Protein AF-A0A7R9W5K3-F1 (afdb_monomer_lite)

Structure (mmCIF, N/CA/C/O backbone):
data_AF-A0A7R9W5K3-F1
#
_entry.id   AF-A0A7R9W5K3-F1
#
loop_
_atom_site.group_PDB
_atom_site.id
_atom_site.type_symbol
_atom_site.label_atom_id
_atom_site.label_alt_id
_atom_site.label_comp_id
_atom_site.label_asym_id
_atom_site.label_entity_id
_atom_site.label_seq_id
_atom_site.pdbx_PDB_ins_code
_atom_site.Cartn_x
_atom_site.Cartn_y
_atom_site.Cartn_z
_atom_site.occupancy
_atom_site.B_iso_or_equiv
_atom_site.auth_seq_id
_atom_site.auth_comp_id
_atom_site.auth_asym_id
_atom_site.auth_atom_id
_atom_site.pdbx_PDB_model_num
ATOM 1 N N . GLY A 1 1 ? -8.001 -11.948 -15.317 1.00 31.56 1 GLY A N 1
ATOM 2 C CA . GLY A 1 1 ? -7.261 -11.059 -16.233 1.00 31.56 1 GLY A CA 1
ATOM 3 C C . GLY A 1 1 ? -6.044 -10.534 -15.504 1.00 31.56 1 GLY A C 1
ATOM 4 O O . GLY A 1 1 ? -6.157 -10.290 -14.312 1.00 31.56 1 GLY A O 1
ATOM 5 N N . TYR A 1 2 ? -4.896 -10.438 -16.171 1.00 38.34 2 TYR A N 1
ATOM 6 C CA . TYR A 1 2 ? -3.642 -9.983 -15.558 1.00 38.34 2 TYR A CA 1
ATOM 7 C C . TYR A 1 2 ? -3.625 -8.457 -15.397 1.00 38.34 2 TYR A C 1
ATOM 9 O O . TYR A 1 2 ? -4.085 -7.745 -16.291 1.00 38.34 2 TYR A O 1
ATOM 17 N N . SER A 1 3 ? -3.087 -7.961 -14.279 1.00 37.38 3 SER A N 1
ATOM 18 C CA . SER A 1 3 ? -2.858 -6.525 -14.087 1.00 37.38 3 SER A CA 1
ATOM 19 C C . SER A 1 3 ? -1.744 -6.063 -15.026 1.00 37.38 3 SER A C 1
ATOM 21 O O . SER A 1 3 ? -0.608 -6.519 -14.913 1.00 37.38 3 SER A O 1
ATOM 23 N N . ARG A 1 4 ? -2.075 -5.162 -15.956 1.00 43.69 4 ARG A N 1
ATOM 24 C CA . ARG A 1 4 ? -1.112 -4.530 -16.875 1.00 43.69 4 ARG A CA 1
ATOM 25 C C . ARG A 1 4 ? -0.269 -3.441 -16.197 1.00 43.69 4 ARG A C 1
ATOM 27 O O . ARG A 1 4 ? 0.692 -2.968 -16.784 1.00 43.69 4 ARG A O 1
ATOM 34 N N . TYR A 1 5 ? -0.609 -3.066 -14.962 1.00 42.72 5 TYR A N 1
ATOM 35 C CA . TYR A 1 5 ? -0.043 -1.894 -14.287 1.00 42.72 5 TYR A CA 1
ATOM 36 C C . TYR A 1 5 ? 1.161 -2.207 -13.392 1.00 42.72 5 TYR A C 1
ATOM 38 O O . TYR A 1 5 ? 1.988 -1.330 -13.155 1.00 42.72 5 TYR A O 1
ATOM 46 N N . GLY A 1 6 ? 1.282 -3.446 -12.902 1.00 48.88 6 GLY A N 1
ATOM 47 C CA . GLY A 1 6 ? 2.359 -3.826 -11.980 1.00 48.88 6 GLY A CA 1
ATOM 48 C C . GLY A 1 6 ? 3.701 -4.126 -12.651 1.00 48.88 6 GLY A C 1
ATOM 49 O O . GLY A 1 6 ? 4.728 -4.138 -11.975 1.00 48.88 6 GLY A O 1
ATOM 50 N N . GLY A 1 7 ? 3.715 -4.363 -13.968 1.00 52.78 7 GLY A N 1
ATOM 51 C CA . GLY A 1 7 ? 4.867 -4.967 -14.637 1.00 52.78 7 GLY A CA 1
ATOM 52 C C . GLY A 1 7 ? 5.156 -6.378 -14.106 1.00 52.78 7 GLY A C 1
ATOM 53 O O . GLY A 1 7 ? 4.510 -6.865 -13.186 1.00 52.78 7 GLY A O 1
ATOM 54 N N . GLY A 1 8 ? 6.091 -7.076 -14.731 1.00 48.88 8 GLY A N 1
ATOM 55 C CA . GLY A 1 8 ? 6.438 -8.456 -14.413 1.00 48.88 8 GLY A CA 1
ATOM 56 C C . GLY A 1 8 ? 7.826 -8.665 -13.816 1.00 48.88 8 GLY A C 1
ATOM 57 O O . GLY A 1 8 ? 8.669 -7.762 -13.810 1.00 48.88 8 GLY A O 1
ATOM 58 N N . TRP A 1 9 ? 8.096 -9.892 -13.364 1.00 41.88 9 TRP A N 1
ATOM 59 C CA . TRP A 1 9 ? 9.435 -10.296 -12.929 1.00 41.88 9 TRP A CA 1
ATOM 60 C C . TRP A 1 9 ? 10.369 -10.371 -14.148 1.00 41.88 9 TRP A C 1
ATOM 62 O O . TRP A 1 9 ? 10.079 -11.076 -15.117 1.00 41.88 9 TRP A O 1
ATOM 72 N N . SER A 1 10 ? 11.484 -9.638 -14.103 1.00 47.75 10 SER A N 1
ATOM 73 C CA . SER A 1 10 ? 12.604 -9.811 -15.030 1.00 47.75 10 SER A CA 1
ATOM 74 C C . SER A 1 10 ? 13.589 -10.742 -14.346 1.00 47.75 10 SER A C 1
ATOM 76 O O . SER A 1 10 ? 14.323 -10.321 -13.453 1.00 47.75 10 SER A O 1
ATOM 78 N N . SER A 1 11 ? 13.580 -12.021 -14.714 1.00 40.78 11 SER A N 1
ATOM 79 C CA . SER A 1 11 ? 14.687 -12.896 -14.350 1.00 40.78 11 SER A CA 1
ATOM 80 C C . SER A 1 11 ? 15.925 -12.366 -15.061 1.00 40.78 11 SER A C 1
ATOM 82 O O . SER A 1 11 ? 15.974 -12.401 -16.289 1.00 40.78 11 SER A O 1
ATOM 84 N N . ASP A 1 12 ? 16.909 -11.869 -14.317 1.00 40.53 12 ASP A N 1
ATOM 85 C CA . ASP A 1 12 ? 18.227 -11.530 -14.857 1.00 40.53 12 ASP A CA 1
ATOM 86 C C . ASP A 1 12 ? 18.933 -12.805 -15.358 1.00 40.53 12 ASP A C 1
ATOM 88 O O . ASP A 1 12 ? 19.780 -13.376 -14.678 1.00 40.53 12 ASP A O 1
ATOM 92 N N . ALA A 1 13 ? 18.525 -13.278 -16.534 1.00 36.94 13 ALA A N 1
ATOM 93 C CA . ALA A 1 13 ? 19.233 -14.143 -17.464 1.00 36.94 13 ALA A CA 1
ATOM 94 C C . ALA A 1 13 ? 18.330 -14.328 -18.694 1.00 36.94 13 ALA A C 1
ATOM 96 O O . ALA A 1 13 ? 17.320 -15.020 -18.617 1.00 36.94 13 ALA A O 1
ATOM 97 N N . VAL A 1 14 ? 18.751 -13.732 -19.813 1.00 34.22 14 VAL A N 1
ATOM 98 C CA . VAL A 1 14 ? 18.344 -13.937 -21.218 1.00 34.22 14 VAL A CA 1
ATOM 99 C C . VAL A 1 14 ? 17.873 -12.628 -21.855 1.00 34.22 14 VAL A C 1
ATOM 101 O O . VAL A 1 14 ? 16.718 -12.224 -21.780 1.00 34.22 14 VAL A O 1
ATOM 104 N N . ALA A 1 15 ? 18.811 -12.001 -22.561 1.00 35.72 15 ALA A N 1
ATOM 105 C CA . ALA A 1 15 ? 18.640 -10.831 -23.413 1.00 35.72 15 ALA A CA 1
ATOM 106 C C . ALA A 1 15 ? 17.782 -11.099 -24.677 1.00 35.72 15 ALA A C 1
ATOM 108 O O . ALA A 1 15 ? 18.170 -10.706 -25.771 1.00 35.72 15 ALA A O 1
ATOM 109 N N . SER A 1 16 ? 16.653 -11.815 -24.584 1.00 33.44 16 SER A N 1
ATOM 110 C CA . SER A 1 16 ? 15.838 -12.121 -25.780 1.00 33.44 16 SER A CA 1
ATOM 111 C C . SER A 1 16 ? 14.359 -12.465 -25.555 1.00 33.44 16 SER A C 1
ATOM 113 O O . SER A 1 16 ? 13.761 -13.099 -26.420 1.00 33.44 16 SER A O 1
ATOM 115 N N . VAL A 1 17 ? 13.715 -12.028 -24.466 1.00 35.44 17 VAL A N 1
ATOM 116 C CA . VAL A 1 17 ? 12.249 -12.179 -24.359 1.00 35.44 17 VAL A CA 1
ATOM 117 C C . VAL A 1 17 ? 11.577 -10.817 -24.160 1.00 35.44 17 VAL A C 1
ATOM 119 O O . VAL A 1 17 ? 11.768 -10.204 -23.111 1.00 35.44 17 VAL A O 1
ATOM 122 N N . PRO A 1 18 ? 10.804 -10.331 -25.151 1.00 36.81 18 PRO A N 1
ATOM 123 C CA . PRO A 1 18 ? 9.924 -9.183 -24.979 1.00 36.81 18 PRO A CA 1
ATOM 124 C C . PRO A 1 18 ? 8.873 -9.501 -23.913 1.00 36.81 18 PRO A C 1
ATOM 126 O O . PRO A 1 18 ? 8.249 -10.563 -23.952 1.00 36.81 18 PRO A O 1
ATOM 129 N N . GLY A 1 19 ? 8.658 -8.569 -22.989 1.00 45.47 19 GLY A N 1
ATOM 130 C CA . GLY A 1 19 ? 7.584 -8.638 -22.003 1.00 45.47 19 GLY A CA 1
ATOM 131 C C . GLY A 1 19 ? 8.036 -9.170 -20.646 1.00 45.47 19 GLY A C 1
ATOM 132 O O . GLY A 1 19 ? 8.417 -10.328 -20.473 1.00 45.47 19 GLY A O 1
ATOM 133 N N . SER A 1 20 ? 7.933 -8.300 -19.648 1.00 49.50 20 SER A N 1
ATOM 134 C CA . SER A 1 20 ? 7.973 -8.683 -18.245 1.00 49.50 20 SER A CA 1
ATOM 135 C C . SER A 1 20 ? 6.841 -9.697 -17.971 1.00 49.50 20 SER A C 1
ATOM 137 O O . SER A 1 20 ? 5.706 -9.496 -18.403 1.00 49.50 20 SER A O 1
ATOM 139 N N . ARG A 1 21 ? 7.118 -10.844 -17.324 1.00 54.53 21 ARG A N 1
ATOM 140 C CA . ARG A 1 21 ? 6.063 -11.857 -17.093 1.00 54.53 21 ARG A CA 1
ATOM 141 C C . ARG A 1 21 ? 5.030 -11.307 -16.106 1.00 54.53 21 ARG A C 1
ATOM 143 O O . ARG A 1 21 ? 5.435 -11.036 -14.977 1.00 54.53 21 ARG A O 1
ATOM 150 N N . PRO A 1 22 ? 3.739 -11.187 -16.463 1.00 57.50 22 PRO A N 1
ATOM 151 C CA . PRO A 1 22 ? 2.737 -10.623 -15.564 1.00 57.50 22 PRO A CA 1
ATOM 152 C C . PRO A 1 22 ? 2.734 -11.322 -14.203 1.00 57.50 22 PRO A C 1
ATOM 154 O O . PRO A 1 22 ? 2.909 -12.542 -14.144 1.00 57.50 22 PRO A O 1
ATOM 157 N N . TYR A 1 23 ? 2.500 -10.569 -13.123 1.00 62.25 23 TYR A N 1
ATOM 158 C CA . TYR A 1 23 ? 2.325 -11.167 -11.800 1.00 62.25 23 TYR A CA 1
ATOM 159 C C . TYR A 1 23 ? 1.217 -12.223 -11.836 1.00 62.25 23 TYR A C 1
ATOM 161 O O . TYR A 1 23 ? 0.102 -11.981 -12.312 1.00 62.25 23 TYR A O 1
ATOM 169 N N . THR A 1 24 ? 1.535 -13.410 -11.329 1.00 65.75 24 THR A N 1
ATOM 170 C CA . THR A 1 24 ? 0.560 -14.476 -11.119 1.00 65.75 24 THR A CA 1
ATOM 171 C C . THR A 1 24 ? -0.343 -14.116 -9.947 1.00 65.75 24 THR A C 1
ATOM 173 O O . THR A 1 24 ? 0.132 -13.617 -8.930 1.00 65.75 24 THR A O 1
ATOM 176 N N . THR A 1 25 ? -1.640 -14.385 -10.076 1.00 70.88 25 THR A N 1
ATOM 177 C CA . THR A 1 25 ? -2.625 -14.182 -9.008 1.00 70.88 25 THR A CA 1
ATOM 178 C C . THR A 1 25 ? -3.187 -15.521 -8.548 1.00 70.88 25 THR A C 1
ATOM 180 O O . THR A 1 25 ? -3.338 -16.446 -9.346 1.00 70.88 25 THR A O 1
ATOM 183 N N . GLY A 1 26 ? -3.455 -15.648 -7.251 1.00 78.88 26 GLY A N 1
ATOM 184 C CA . GLY A 1 26 ? -3.847 -16.914 -6.639 1.00 78.88 26 GLY A CA 1
ATOM 185 C C . GLY A 1 26 ? -3.587 -16.930 -5.132 1.00 78.88 26 GLY A C 1
ATOM 186 O O . GLY A 1 26 ? -3.092 -15.938 -4.590 1.00 78.88 26 GLY A O 1
ATOM 187 N N . PRO A 1 27 ? -3.931 -18.032 -4.445 1.00 81.19 27 PRO A N 1
ATOM 188 C CA . PRO A 1 27 ? -3.643 -18.199 -3.026 1.00 81.19 27 PRO A CA 1
ATOM 189 C C . PRO A 1 27 ? -2.137 -18.123 -2.747 1.00 81.19 27 PRO A C 1
ATOM 191 O O . PRO A 1 27 ? -1.333 -18.722 -3.460 1.00 81.19 27 PRO A O 1
ATOM 194 N N . MET A 1 28 ? -1.748 -17.425 -1.676 1.00 78.19 28 MET A N 1
ATOM 195 C CA . MET A 1 28 ? -0.337 -17.256 -1.292 1.00 78.19 28 MET A CA 1
ATOM 196 C C . MET A 1 28 ? 0.380 -18.600 -1.087 1.00 78.19 28 MET A C 1
ATOM 198 O O . MET A 1 28 ? 1.520 -18.772 -1.514 1.00 78.19 28 MET A O 1
ATOM 202 N N . ASN A 1 29 ? -0.334 -19.565 -0.503 1.00 80.06 29 ASN A N 1
ATOM 203 C CA . ASN A 1 29 ? 0.126 -20.937 -0.293 1.00 80.06 29 ASN A CA 1
ATOM 204 C C . ASN A 1 29 ? 0.512 -21.666 -1.590 1.00 80.06 29 ASN A C 1
ATOM 206 O O . ASN A 1 29 ? 1.384 -22.529 -1.547 1.00 80.06 29 ASN A O 1
ATOM 210 N N . ASP A 1 30 ? -0.115 -21.315 -2.714 1.00 82.62 30 ASP A N 1
ATOM 211 C CA . ASP A 1 30 ? 0.104 -21.971 -4.006 1.00 82.62 30 ASP A CA 1
ATOM 212 C C . ASP A 1 30 ? 1.176 -21.255 -4.838 1.00 82.62 30 ASP A C 1
ATOM 214 O O . ASP A 1 30 ? 1.872 -21.883 -5.634 1.00 82.62 30 ASP A O 1
ATOM 218 N N . LEU A 1 31 ? 1.297 -19.931 -4.680 1.00 77.00 31 LEU A N 1
ATOM 219 C CA . LEU A 1 31 ? 2.174 -19.094 -5.503 1.00 77.00 31 LEU A CA 1
ATOM 220 C C . LEU A 1 31 ? 3.561 -18.847 -4.909 1.00 77.00 31 LEU A C 1
ATOM 222 O O . LEU A 1 31 ? 4.494 -18.586 -5.666 1.00 77.00 31 LEU A O 1
ATOM 226 N N . VAL A 1 32 ? 3.692 -18.873 -3.582 1.00 76.50 32 VAL A N 1
ATOM 227 C CA . VAL A 1 32 ? 4.926 -18.495 -2.881 1.00 76.50 32 VAL A CA 1
ATOM 228 C C . VAL A 1 32 ? 5.466 -19.704 -2.114 1.00 76.50 32 VAL A C 1
ATOM 230 O O . VAL A 1 32 ? 6.305 -20.436 -2.634 1.00 76.50 32 VAL A O 1
ATOM 233 N N . TYR A 1 33 ? 4.982 -19.927 -0.891 1.00 76.44 33 TYR A N 1
ATOM 234 C CA . TYR A 1 33 ? 5.181 -21.124 -0.067 1.00 76.44 33 TYR A CA 1
ATOM 235 C C . TYR A 1 33 ? 4.308 -21.013 1.194 1.00 76.44 33 TYR A C 1
ATOM 237 O O . TYR A 1 33 ? 3.768 -19.952 1.505 1.00 76.44 33 TYR A O 1
ATOM 245 N N . HIS A 1 34 ? 4.173 -22.106 1.944 1.00 78.75 34 HIS A N 1
ATOM 246 C CA . HIS A 1 34 ? 3.361 -22.131 3.160 1.00 78.75 34 HIS A CA 1
ATOM 247 C C . HIS A 1 34 ? 4.036 -21.416 4.337 1.00 78.75 34 HIS A C 1
ATOM 249 O O . HIS A 1 34 ? 5.124 -21.806 4.766 1.00 78.75 34 HIS A O 1
ATOM 255 N N . VAL A 1 35 ? 3.338 -20.449 4.934 1.00 79.31 35 VAL A N 1
ATOM 256 C CA . VAL A 1 35 ? 3.699 -19.824 6.215 1.00 79.31 35 VAL A CA 1
ATOM 257 C C . VAL A 1 35 ? 2.456 -19.777 7.089 1.00 79.31 35 VAL A C 1
ATOM 259 O O . VAL A 1 35 ? 1.388 -19.395 6.630 1.00 79.31 35 VAL A O 1
ATOM 262 N N . ARG A 1 36 ? 2.576 -20.189 8.354 1.00 80.81 36 ARG A N 1
ATOM 263 C CA . ARG A 1 36 ? 1.480 -20.060 9.320 1.00 80.81 36 ARG A CA 1
ATOM 264 C C . ARG A 1 36 ? 1.602 -18.739 10.062 1.00 80.81 36 ARG A C 1
ATOM 266 O O . ARG A 1 36 ? 2.670 -18.450 10.593 1.00 80.81 36 ARG A O 1
ATOM 273 N N . GLY A 1 37 ? 0.495 -18.006 10.159 1.00 81.31 37 GLY A N 1
ATOM 274 C CA . GLY A 1 37 ? 0.444 -16.749 10.906 1.00 81.31 37 GLY A CA 1
ATOM 275 C C . GLY A 1 37 ? 1.157 -15.605 10.191 1.00 81.31 37 GLY A C 1
ATOM 276 O O . GLY A 1 37 ? 1.757 -14.762 10.853 1.00 81.31 37 GLY A O 1
ATOM 277 N N . GLY A 1 38 ? 1.118 -15.597 8.854 1.00 83.56 38 GLY A N 1
ATOM 278 C CA . GLY A 1 38 ? 1.552 -14.441 8.076 1.00 83.56 38 GLY A CA 1
ATOM 279 C C . GLY A 1 38 ? 0.753 -13.197 8.460 1.00 83.56 38 GLY A C 1
ATOM 280 O O . GLY A 1 38 ? -0.374 -13.291 8.960 1.00 83.56 38 GLY A O 1
ATOM 281 N N . PHE A 1 39 ? 1.337 -12.023 8.228 1.00 84.31 39 PHE A N 1
ATOM 282 C CA . PHE A 1 39 ? 0.655 -10.759 8.497 1.00 84.31 39 PHE A CA 1
ATOM 283 C C . PHE A 1 39 ? -0.660 -10.661 7.711 1.00 84.31 39 PHE A C 1
ATOM 285 O O . PHE A 1 39 ? -1.662 -10.183 8.234 1.00 84.31 39 PHE A O 1
ATOM 292 N N . GLU A 1 40 ? -0.668 -11.176 6.484 1.00 84.38 40 GLU A N 1
ATOM 293 C CA . GLU A 1 40 ? -1.812 -11.226 5.581 1.00 84.38 40 GLU A CA 1
ATOM 294 C C . GLU A 1 40 ? -2.960 -12.053 6.165 1.00 84.38 40 GLU A C 1
ATOM 296 O O . GLU A 1 40 ? -4.099 -11.588 6.177 1.00 84.38 40 GLU A O 1
ATOM 301 N N . ASP A 1 41 ? -2.657 -13.239 6.702 1.00 84.94 41 ASP A N 1
ATOM 302 C CA . ASP A 1 41 ? -3.647 -14.118 7.333 1.00 84.94 41 ASP A CA 1
ATOM 303 C C . ASP A 1 41 ? -4.194 -13.497 8.623 1.00 84.94 41 ASP A C 1
ATOM 305 O O . ASP A 1 41 ? -5.400 -13.536 8.877 1.00 84.94 41 ASP A O 1
ATOM 309 N N . TRP A 1 42 ? -3.310 -12.907 9.436 1.00 84.12 42 TRP A N 1
ATOM 310 C CA . TRP A 1 42 ? -3.678 -12.279 10.702 1.00 84.12 42 TRP A CA 1
ATOM 311 C C . TRP A 1 42 ? -4.561 -11.045 10.490 1.00 84.12 42 TRP A C 1
ATOM 313 O O . TRP A 1 42 ? -5.618 -10.936 11.110 1.00 84.12 42 TRP A O 1
ATOM 323 N N . ALA A 1 43 ? -4.171 -10.148 9.579 1.00 84.69 43 ALA A N 1
ATOM 324 C CA . ALA A 1 43 ? -4.947 -8.961 9.235 1.00 84.69 43 ALA A CA 1
ATOM 325 C C . ALA A 1 43 ? -6.289 -9.341 8.593 1.00 84.69 43 ALA A C 1
ATOM 327 O O . ALA A 1 43 ? -7.330 -8.818 8.990 1.00 84.69 43 ALA A O 1
ATOM 328 N N . TYR A 1 44 ? -6.298 -10.302 7.658 1.00 84.25 44 TYR A 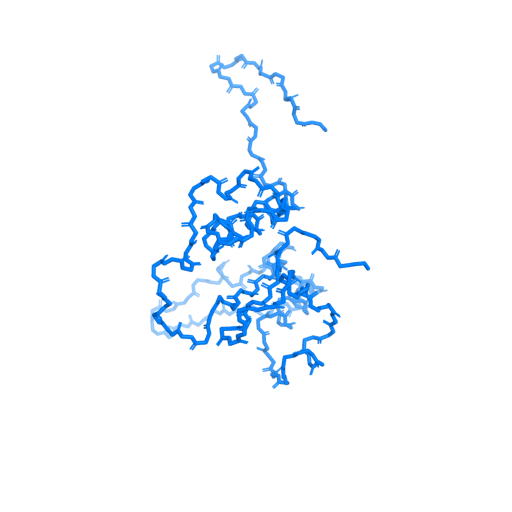N 1
ATOM 329 C CA . TYR A 1 44 ? -7.537 -10.771 7.039 1.00 84.25 44 TYR A CA 1
ATOM 330 C C . TYR A 1 44 ? -8.498 -11.336 8.086 1.00 84.25 44 TYR A C 1
ATOM 332 O O . TYR A 1 44 ? -9.621 -10.850 8.183 1.00 84.25 44 TYR A O 1
ATOM 340 N N . ALA A 1 45 ? -8.070 -12.297 8.909 1.00 84.25 45 ALA A N 1
ATOM 341 C CA . ALA A 1 45 ? -8.926 -12.884 9.941 1.00 84.25 45 ALA A CA 1
ATOM 342 C C . ALA A 1 45 ? -9.406 -11.834 10.956 1.00 84.25 45 ALA A C 1
ATOM 344 O O . ALA A 1 45 ? -10.601 -11.747 11.236 1.00 84.25 45 ALA A O 1
ATOM 345 N N . GLY A 1 46 ? -8.493 -10.986 11.437 1.00 82.44 46 GLY A N 1
ATOM 346 C CA . GLY A 1 46 ? -8.797 -9.919 12.385 1.00 82.44 46 GLY A CA 1
ATOM 347 C C . GLY A 1 46 ? -9.772 -8.869 11.846 1.00 82.44 46 GLY A C 1
ATOM 348 O O . GLY A 1 46 ? -10.532 -8.291 12.615 1.00 82.44 46 GLY A O 1
ATOM 349 N N . SER A 1 47 ? -9.813 -8.644 10.529 1.00 81.75 47 SER A N 1
ATOM 350 C CA . SER A 1 47 ? -10.737 -7.682 9.912 1.00 81.75 47 SER A CA 1
ATOM 351 C C . SER A 1 47 ? -12.215 -8.093 9.969 1.00 81.75 47 SER A C 1
ATOM 353 O O . SER A 1 47 ? -13.089 -7.230 9.860 1.00 81.75 47 SER A O 1
ATOM 355 N N . TRP A 1 48 ? -12.490 -9.388 10.153 1.00 80.19 48 TRP A N 1
ATOM 356 C CA . TRP A 1 48 ? -13.839 -9.942 10.326 1.00 80.19 48 TRP A CA 1
ATOM 357 C C . TRP A 1 48 ? -14.197 -10.191 11.791 1.00 80.19 48 TRP A C 1
ATOM 359 O O . TRP A 1 48 ? -15.346 -10.521 12.092 1.00 80.19 48 TRP A O 1
ATOM 369 N N . ASP A 1 49 ? -13.228 -10.052 12.694 1.00 76.62 49 ASP A N 1
ATOM 370 C CA . ASP A 1 49 ? -13.423 -10.294 14.114 1.00 76.62 49 ASP A CA 1
ATOM 371 C C . ASP A 1 49 ? -14.090 -9.079 14.777 1.00 76.62 49 ASP A C 1
ATOM 373 O O . ASP A 1 49 ? -13.882 -7.922 14.400 1.00 76.62 49 ASP A O 1
ATOM 377 N N . SER A 1 50 ? -14.953 -9.326 15.759 1.00 65.69 50 SER A N 1
ATOM 378 C CA . SER A 1 50 ? -15.666 -8.248 16.440 1.00 65.69 50 SER A CA 1
ATOM 379 C C . SER A 1 50 ? -14.733 -7.522 17.420 1.00 65.69 50 SER A C 1
ATOM 381 O O . SER A 1 50 ? -13.930 -8.161 18.098 1.00 65.69 50 SER A O 1
ATOM 383 N N . PRO A 1 51 ? -14.911 -6.210 17.662 1.00 62.75 51 PRO A N 1
ATOM 384 C CA . PRO A 1 51 ? -14.284 -5.539 18.808 1.00 62.75 51 PRO A CA 1
ATOM 385 C C . PRO A 1 51 ? -14.606 -6.204 20.164 1.00 62.75 51 PRO A C 1
ATOM 387 O O . PRO A 1 51 ? -13.959 -5.928 21.174 1.00 62.75 51 PRO A O 1
ATOM 390 N N . LEU A 1 52 ? -15.637 -7.061 20.204 1.00 56.09 52 LEU A N 1
ATOM 391 C CA . LEU A 1 52 ? -16.024 -7.861 21.366 1.00 56.09 52 LEU A CA 1
ATOM 392 C C . LEU A 1 52 ? -15.160 -9.117 21.568 1.00 56.09 52 LEU A C 1
ATOM 394 O O . LEU A 1 52 ? -15.114 -9.629 22.684 1.00 56.09 52 LEU A O 1
ATOM 398 N N . THR A 1 53 ? -14.498 -9.621 20.525 1.00 61.25 53 THR A N 1
ATOM 399 C CA . THR A 1 53 ? -13.656 -10.830 20.564 1.00 61.25 53 THR A CA 1
ATOM 400 C C . THR A 1 53 ? -12.164 -10.511 20.646 1.00 61.25 53 THR A C 1
ATOM 402 O O . THR A 1 53 ? -11.384 -11.364 21.071 1.00 61.25 53 THR A O 1
ATOM 405 N N . SER A 1 54 ? -11.752 -9.273 20.349 1.00 68.94 54 SER A N 1
ATOM 406 C CA . SER A 1 54 ? -10.364 -8.850 20.533 1.00 68.94 54 SER A CA 1
ATOM 407 C C . SER A 1 54 ? -9.996 -8.753 22.020 1.00 68.94 54 SER A C 1
ATOM 409 O O . SER A 1 54 ? -10.529 -7.915 22.756 1.00 68.94 54 SER A O 1
ATOM 411 N N . VAL A 1 55 ? -9.068 -9.600 22.467 1.00 74.19 55 VAL A N 1
ATOM 412 C CA . VAL A 1 55 ? -8.536 -9.570 23.835 1.00 74.19 55 VAL A CA 1
ATOM 413 C C . VAL A 1 55 ? -7.775 -8.264 24.053 1.00 74.19 55 VAL A C 1
ATOM 415 O O . VAL A 1 55 ? -6.802 -7.980 23.358 1.00 74.19 55 VAL A O 1
ATOM 418 N N . ARG A 1 56 ? -8.210 -7.476 25.040 1.00 81.69 56 ARG A N 1
ATOM 419 C CA . ARG A 1 56 ? -7.518 -6.250 25.456 1.00 81.69 56 ARG A CA 1
ATOM 420 C C . ARG A 1 56 ? -6.406 -6.616 26.425 1.00 81.69 56 ARG A C 1
ATOM 422 O O . ARG A 1 56 ? -6.683 -7.181 27.483 1.00 81.69 56 ARG A O 1
ATOM 429 N N . CYS A 1 57 ? -5.174 -6.281 26.074 1.00 83.69 57 CYS A N 1
ATOM 430 C CA . CYS A 1 57 ? -4.023 -6.487 26.944 1.00 83.69 57 CYS A CA 1
ATOM 431 C C . CYS A 1 57 ? -3.834 -5.277 27.872 1.00 83.69 57 CYS A C 1
ATOM 433 O O . CYS A 1 57 ? -4.031 -4.137 27.452 1.00 83.69 57 CYS A O 1
ATOM 435 N N . ASP A 1 58 ? -3.442 -5.543 29.117 1.00 89.56 58 ASP A N 1
ATOM 436 C CA . ASP A 1 58 ? -3.103 -4.538 30.135 1.00 89.56 58 ASP A CA 1
ATOM 437 C C . ASP A 1 58 ? -1.892 -5.037 30.949 1.00 89.56 58 ASP A C 1
ATOM 439 O O . ASP A 1 58 ? -2.027 -5.407 32.117 1.00 89.56 58 ASP A O 1
ATOM 443 N N . PRO A 1 59 ? -0.723 -5.220 30.298 1.00 90.38 59 PRO A N 1
ATOM 444 C CA . PRO A 1 59 ? 0.467 -5.703 30.982 1.00 90.38 59 PRO A CA 1
ATOM 445 C C . PRO A 1 59 ? 0.974 -4.631 31.949 1.00 90.38 59 PRO A C 1
ATOM 447 O O . PRO A 1 59 ? 0.926 -3.435 31.654 1.00 90.38 59 PRO A O 1
ATOM 450 N N . VAL A 1 60 ? 1.503 -5.072 33.086 1.00 93.25 60 VAL A N 1
ATOM 451 C CA . VAL A 1 60 ? 2.068 -4.203 34.137 1.00 93.25 60 VAL A CA 1
ATOM 452 C C . VAL A 1 60 ? 3.595 -4.284 34.187 1.00 93.25 60 VAL A C 1
ATOM 454 O O . VAL A 1 60 ? 4.264 -3.487 34.845 1.00 93.25 60 VAL A O 1
ATOM 457 N N . GLU A 1 61 ? 4.166 -5.247 33.474 1.00 93.31 61 GLU A N 1
ATOM 458 C CA . GLU A 1 61 ? 5.591 -5.494 33.364 1.00 93.31 61 GLU A CA 1
ATOM 459 C C . GLU A 1 61 ? 6.278 -4.423 32.500 1.00 93.31 61 GLU A C 1
ATOM 461 O O . GLU A 1 61 ? 5.675 -3.831 31.607 1.00 93.31 61 GLU A O 1
ATOM 466 N N . TYR A 1 62 ? 7.567 -4.174 32.751 1.00 91.44 62 TYR A N 1
ATOM 467 C CA . TYR A 1 62 ? 8.413 -3.265 31.953 1.00 91.44 62 TYR A CA 1
ATOM 468 C C . TYR A 1 62 ? 7.896 -1.820 31.812 1.00 91.44 62 TYR A C 1
ATOM 470 O O . TYR A 1 62 ? 8.168 -1.155 30.816 1.00 91.44 62 TYR A O 1
ATOM 478 N N . GLY A 1 63 ? 7.185 -1.316 32.823 1.00 92.44 63 GLY A N 1
ATOM 479 C CA . GLY A 1 63 ? 6.582 0.023 32.792 1.00 92.44 63 GLY A CA 1
ATOM 480 C C . GLY A 1 63 ? 5.144 0.045 32.271 1.00 92.44 63 GLY A C 1
ATOM 481 O O . GLY A 1 63 ? 4.552 1.118 32.188 1.00 92.44 63 GLY A O 1
ATOM 482 N N . GLY A 1 64 ? 4.580 -1.131 31.989 1.00 92.12 64 GLY A N 1
ATOM 483 C CA . GLY A 1 64 ? 3.203 -1.330 31.572 1.00 92.12 64 GLY A CA 1
ATOM 484 C C . GLY A 1 64 ? 2.918 -0.899 30.135 1.00 92.12 64 GLY A C 1
ATOM 485 O O . GLY A 1 64 ? 3.741 -0.279 29.458 1.00 92.12 64 GLY A O 1
ATOM 486 N N . TYR A 1 65 ? 1.726 -1.241 29.652 1.00 90.31 65 TYR A N 1
ATOM 487 C CA . TYR A 1 65 ? 1.235 -0.789 28.354 1.00 90.31 65 TYR A CA 1
ATOM 488 C C . TYR A 1 65 ? -0.224 -0.370 28.467 1.00 90.31 65 TYR A C 1
ATOM 490 O O . TYR A 1 65 ? -1.072 -1.139 28.904 1.00 90.31 65 TYR A O 1
ATOM 498 N N . GLU A 1 66 ? -0.505 0.869 28.073 1.00 89.50 66 GLU A N 1
ATOM 499 C CA . GLU A 1 66 ? -1.824 1.469 28.224 1.00 89.50 66 GLU A CA 1
ATOM 500 C C . GLU A 1 66 ? -2.902 0.659 27.491 1.00 89.50 66 GLU A C 1
ATOM 502 O O . GLU A 1 66 ? -2.851 0.490 26.270 1.00 89.50 66 GLU A O 1
ATOM 507 N N . ARG A 1 67 ? -3.929 0.230 28.231 1.00 86.75 67 ARG A N 1
ATOM 508 C CA . ARG A 1 67 ? -5.050 -0.557 27.704 1.00 86.75 67 ARG A CA 1
ATOM 509 C C . ARG A 1 67 ? -5.732 0.074 26.489 1.00 86.75 67 ARG A C 1
ATOM 511 O O . ARG A 1 67 ? -6.096 -0.643 25.568 1.00 86.75 67 ARG A O 1
ATOM 518 N N . GLY A 1 68 ? -5.873 1.400 26.447 1.00 86.44 68 GLY A N 1
ATOM 519 C CA . GLY A 1 68 ? -6.478 2.099 25.304 1.00 86.44 68 GLY A CA 1
ATOM 520 C C . GLY A 1 68 ? -5.742 1.859 23.977 1.00 86.44 68 GLY A C 1
ATOM 521 O O . GLY A 1 68 ? -6.343 1.932 22.912 1.00 86.44 68 GLY A O 1
ATOM 522 N N . ARG A 1 69 ? -4.453 1.504 24.027 1.00 84.88 69 ARG A N 1
ATOM 523 C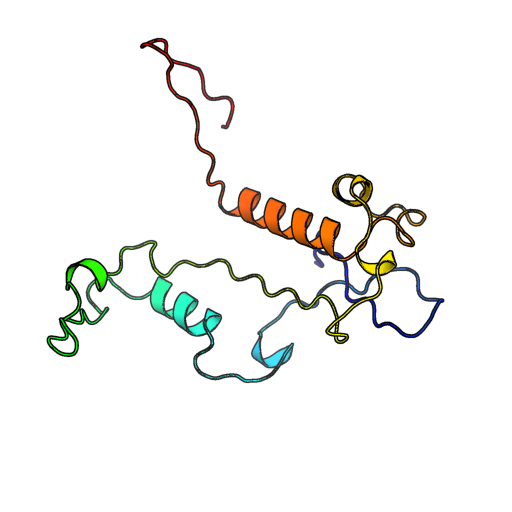 CA . ARG A 1 69 ? -3.633 1.180 22.849 1.00 84.88 69 ARG A CA 1
ATOM 524 C C . ARG A 1 69 ? -3.776 -0.268 22.385 1.00 84.88 69 ARG A C 1
ATOM 526 O O . ARG A 1 69 ? -3.205 -0.630 21.362 1.00 84.88 69 ARG A O 1
ATOM 533 N N . THR A 1 70 ? -4.501 -1.096 23.131 1.00 84.88 70 THR A N 1
ATOM 534 C CA . THR A 1 70 ? -4.780 -2.500 22.790 1.00 8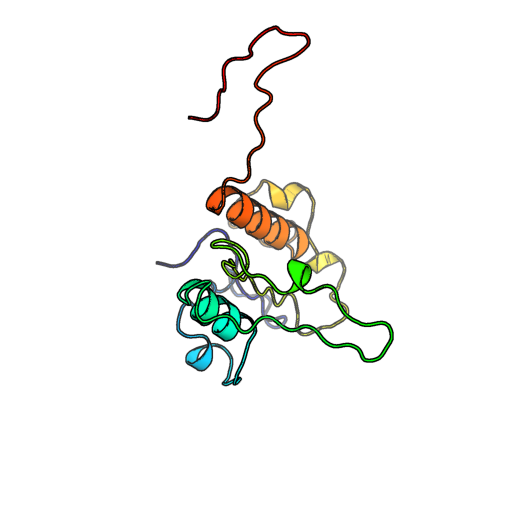4.88 70 THR A CA 1
ATOM 535 C C . THR A 1 70 ? -6.219 -2.695 22.315 1.00 84.88 70 THR A C 1
ATOM 537 O O . THR A 1 70 ? -6.676 -3.823 22.137 1.00 84.88 70 THR A O 1
ATOM 540 N N . GLU A 1 71 ? -6.940 -1.594 22.092 1.00 81.12 71 GLU A N 1
ATOM 541 C CA . GLU A 1 71 ? -8.297 -1.600 21.564 1.00 81.12 71 GLU A CA 1
ATOM 542 C C . GLU A 1 71 ? -8.273 -1.534 20.035 1.00 81.12 71 GLU A C 1
ATOM 544 O O . GLU A 1 71 ? -7.713 -0.615 19.437 1.00 81.12 71 GLU A O 1
ATOM 549 N N . TYR A 1 72 ? -8.906 -2.516 19.395 1.00 78.38 72 TYR A N 1
ATOM 550 C CA . TYR A 1 72 ? -9.054 -2.551 17.946 1.00 78.38 72 TYR A CA 1
ATOM 551 C C . TYR A 1 72 ? -10.381 -1.910 17.537 1.00 78.38 72 TYR A C 1
ATOM 553 O O . TYR A 1 72 ? -11.456 -2.290 18.006 1.00 78.38 72 TYR A O 1
ATOM 561 N N . GLY A 1 73 ? -10.305 -0.925 16.646 1.00 77.19 73 GLY A N 1
ATOM 562 C CA . GLY A 1 73 ? -11.459 -0.359 15.962 1.00 77.19 73 GLY A CA 1
ATOM 563 C C . GLY A 1 73 ? -11.799 -1.135 14.689 1.00 77.19 73 GLY A C 1
ATOM 564 O O . GLY A 1 73 ? -11.036 -1.977 14.223 1.00 77.19 73 GLY A O 1
ATOM 565 N N . ASN A 1 74 ? -12.925 -0.781 14.064 1.00 76.25 74 ASN A N 1
ATOM 566 C CA . ASN A 1 74 ? -13.418 -1.421 12.833 1.00 76.25 74 ASN A CA 1
ATOM 567 C C . ASN A 1 74 ? -12.409 -1.365 11.660 1.00 76.25 74 ASN A C 1
ATOM 569 O O . ASN A 1 74 ? -12.434 -2.203 10.764 1.00 76.25 74 ASN A O 1
ATOM 573 N N . GLY A 1 75 ? -11.510 -0.376 11.660 1.00 76.56 75 GLY A N 1
ATOM 574 C CA . GLY A 1 75 ? -10.482 -0.209 10.631 1.00 76.56 75 GLY A CA 1
ATOM 575 C C . GLY A 1 75 ? -9.093 -0.726 11.005 1.00 76.56 75 GLY A C 1
ATOM 576 O O . GLY A 1 75 ? -8.256 -0.839 10.120 1.00 76.56 75 GLY A O 1
ATOM 577 N N . THR A 1 76 ? -8.820 -1.045 12.275 1.00 79.62 76 THR A N 1
ATOM 578 C CA . THR A 1 76 ? -7.436 -1.235 12.756 1.00 79.62 76 THR A CA 1
ATOM 579 C C . THR A 1 76 ? -6.741 -2.439 12.122 1.00 79.62 76 THR A C 1
ATOM 581 O O . THR A 1 76 ? -5.527 -2.420 11.949 1.00 79.62 76 THR A O 1
ATOM 584 N N . LEU A 1 77 ? -7.505 -3.472 11.756 1.00 79.69 77 LEU A N 1
ATOM 585 C CA . LEU A 1 77 ? -6.988 -4.715 11.172 1.00 79.69 77 LEU A CA 1
ATOM 586 C C . LEU A 1 77 ? -7.255 -4.834 9.665 1.00 79.69 77 LEU A C 1
ATOM 588 O O . LEU A 1 77 ? -6.885 -5.827 9.047 1.00 79.69 77 LEU A O 1
ATOM 592 N N . ARG A 1 78 ? -7.880 -3.824 9.048 1.00 81.38 78 ARG A N 1
ATOM 593 C CA . ARG A 1 78 ? -8.128 -3.810 7.603 1.00 81.38 78 ARG A CA 1
ATOM 594 C C . ARG A 1 78 ? -6.870 -3.330 6.889 1.00 81.38 78 ARG A C 1
ATOM 596 O O . ARG A 1 78 ? -6.525 -2.156 6.975 1.00 81.38 78 ARG A O 1
ATOM 603 N N . ALA A 1 79 ? -6.206 -4.231 6.172 1.00 79.94 79 ALA A N 1
ATOM 604 C CA . ALA A 1 79 ? -4.979 -3.928 5.443 1.00 79.94 79 ALA A CA 1
ATOM 605 C C . ALA A 1 79 ? -5.074 -4.351 3.972 1.00 79.94 79 ALA A C 1
ATOM 607 O O . ALA A 1 79 ? -5.600 -5.417 3.651 1.00 79.94 79 ALA A O 1
ATOM 608 N N . PHE A 1 80 ? -4.502 -3.529 3.090 1.00 77.31 80 PHE A N 1
ATOM 609 C CA . PHE A 1 80 ? -4.144 -3.923 1.730 1.00 77.31 80 PHE A CA 1
ATOM 610 C C . PHE A 1 80 ? -2.650 -4.222 1.704 1.00 77.31 80 PHE A C 1
ATOM 612 O O . PHE A 1 80 ? -1.827 -3.317 1.825 1.00 77.31 80 PHE A O 1
ATOM 619 N N . ASN A 1 81 ? -2.306 -5.498 1.567 1.00 77.00 81 ASN A N 1
ATOM 620 C CA . ASN A 1 81 ? -0.918 -5.935 1.562 1.00 77.00 81 ASN A CA 1
ATOM 621 C C . ASN A 1 81 ? -0.379 -5.999 0.138 1.00 77.00 81 ASN A C 1
ATOM 623 O O . ASN A 1 81 ? -0.951 -6.663 -0.726 1.00 77.00 81 ASN A O 1
ATOM 627 N N . MET A 1 82 ? 0.743 -5.320 -0.091 1.00 76.38 82 MET A N 1
ATOM 628 C CA . MET A 1 82 ? 1.518 -5.421 -1.320 1.00 76.38 82 MET A CA 1
ATOM 629 C C . MET A 1 82 ? 2.940 -5.827 -0.962 1.00 76.38 82 MET A C 1
ATOM 631 O O . MET A 1 82 ? 3.671 -5.067 -0.328 1.00 76.38 82 MET A O 1
ATOM 635 N N . LEU A 1 83 ? 3.330 -7.024 -1.386 1.00 73.88 83 LEU A N 1
ATOM 636 C CA . LEU A 1 83 ? 4.698 -7.502 -1.266 1.00 73.88 83 LEU A CA 1
ATOM 637 C C . LE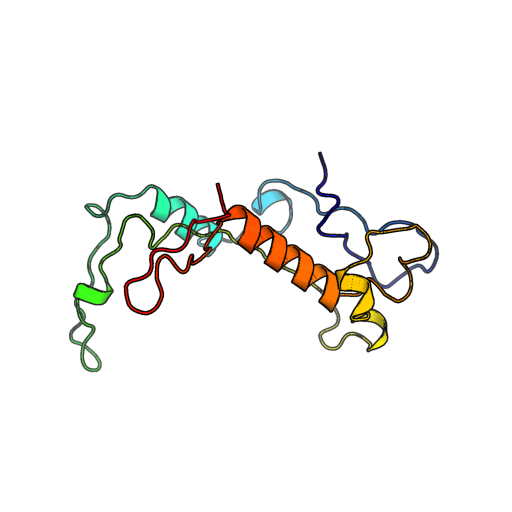U A 1 83 ? 5.380 -7.336 -2.620 1.00 73.88 83 LEU A C 1
ATOM 639 O O . LEU A 1 83 ? 4.913 -7.857 -3.632 1.00 73.88 83 LEU A O 1
ATOM 643 N N . VAL A 1 84 ? 6.486 -6.593 -2.637 1.00 72.31 84 VAL A N 1
ATOM 644 C CA . VAL A 1 84 ? 7.267 -6.362 -3.852 1.00 72.31 84 VAL A CA 1
ATOM 645 C C . VAL A 1 84 ? 8.643 -6.996 -3.711 1.00 72.31 84 VAL A C 1
ATOM 647 O O . VAL A 1 84 ? 9.513 -6.482 -3.008 1.00 72.31 84 VAL A O 1
ATOM 650 N N . GLU A 1 85 ? 8.867 -8.082 -4.445 1.00 67.00 85 GLU A N 1
ATOM 651 C CA . GLU A 1 85 ? 10.200 -8.653 -4.631 1.00 67.00 85 GLU A CA 1
ATOM 652 C C . GLU A 1 85 ? 10.850 -8.036 -5.866 1.00 67.00 85 GLU A C 1
ATOM 654 O O . GLU A 1 85 ? 10.518 -8.363 -7.007 1.00 67.00 85 GLU A O 1
ATOM 659 N N . THR A 1 86 ? 11.767 -7.098 -5.636 1.00 60.53 86 THR A N 1
ATOM 660 C CA . THR A 1 86 ? 12.424 -6.351 -6.712 1.00 60.53 86 THR A CA 1
ATOM 661 C C . THR A 1 86 ? 13.552 -7.148 -7.359 1.00 60.53 86 THR A C 1
ATOM 663 O O . THR A 1 86 ? 13.637 -7.187 -8.579 1.00 60.53 86 THR A O 1
ATOM 666 N N . SER A 1 87 ? 14.409 -7.816 -6.585 1.00 64.19 87 SER A N 1
ATOM 667 C CA . SER A 1 87 ? 15.514 -8.614 -7.123 1.00 64.19 87 SER A CA 1
ATOM 668 C C . SER A 1 87 ? 16.002 -9.660 -6.124 1.00 64.19 87 SER A C 1
ATOM 670 O O . SER A 1 87 ? 16.009 -9.432 -4.913 1.00 64.19 87 SER A O 1
ATOM 672 N N . ASN A 1 88 ? 16.512 -10.782 -6.639 1.00 66.25 88 ASN A N 1
ATOM 673 C CA . ASN A 1 88 ? 17.273 -11.747 -5.838 1.00 66.25 88 ASN A CA 1
ATOM 674 C C . ASN A 1 88 ? 18.677 -11.229 -5.491 1.00 66.25 88 ASN A C 1
ATOM 676 O O . ASN A 1 88 ? 19.316 -11.724 -4.560 1.00 66.25 88 ASN A O 1
ATOM 680 N N . ARG A 1 89 ? 19.168 -10.220 -6.220 1.00 66.06 89 ARG A N 1
ATOM 681 C CA . ARG A 1 89 ? 20.418 -9.533 -5.903 1.00 66.06 89 ARG A CA 1
ATOM 682 C C . ARG A 1 89 ? 20.131 -8.434 -4.892 1.00 66.06 89 ARG A C 1
ATOM 684 O O . ARG A 1 89 ? 19.407 -7.489 -5.175 1.00 66.06 89 ARG A O 1
ATOM 691 N N . LYS A 1 90 ? 20.748 -8.542 -3.713 1.00 70.19 90 LYS A N 1
ATOM 692 C CA . LYS A 1 90 ? 20.602 -7.551 -2.632 1.00 70.19 90 LYS A CA 1
ATOM 693 C C . LYS A 1 90 ? 21.145 -6.165 -3.001 1.00 70.19 90 LYS A C 1
ATOM 695 O O . LYS A 1 90 ? 20.765 -5.189 -2.370 1.00 70.19 90 LYS A O 1
ATOM 700 N N . ILE A 1 91 ? 22.001 -6.092 -4.022 1.00 76.06 91 ILE A N 1
ATOM 701 C CA . ILE A 1 91 ? 22.497 -4.853 -4.625 1.00 76.06 91 ILE A CA 1
ATOM 702 C C . ILE A 1 91 ? 22.280 -4.988 -6.139 1.00 76.06 91 ILE A C 1
ATOM 704 O O . ILE A 1 91 ? 23.105 -5.607 -6.821 1.00 76.06 91 ILE A O 1
ATOM 708 N N . PRO A 1 92 ? 21.131 -4.536 -6.668 1.00 74.25 92 PRO A N 1
ATOM 709 C CA . PRO A 1 92 ? 20.880 -4.568 -8.100 1.00 74.25 92 PRO A CA 1
ATOM 710 C C . PRO A 1 92 ? 21.746 -3.501 -8.796 1.00 74.25 92 PRO A C 1
ATOM 712 O O . PRO A 1 92 ? 22.150 -2.523 -8.174 1.00 74.25 92 PRO A O 1
ATOM 715 N N . GLY A 1 93 ? 22.076 -3.696 -10.075 1.00 75.69 93 GLY A N 1
ATOM 716 C CA . GLY A 1 93 ? 22.883 -2.716 -10.813 1.00 75.69 93 GLY A CA 1
ATOM 717 C C . GLY A 1 93 ? 22.096 -1.436 -11.106 1.00 75.69 93 GLY A C 1
ATOM 718 O O . GLY A 1 93 ? 20.892 -1.513 -11.342 1.00 75.69 93 GLY A O 1
ATOM 719 N N . ASP A 1 94 ? 22.762 -0.282 -11.157 1.00 79.31 94 ASP A N 1
ATOM 720 C CA . ASP A 1 94 ? 22.115 1.036 -11.291 1.00 79.31 94 ASP A CA 1
ATOM 721 C C . ASP A 1 94 ? 21.130 1.126 -12.469 1.00 79.31 94 ASP A C 1
ATOM 723 O O . ASP A 1 94 ? 20.0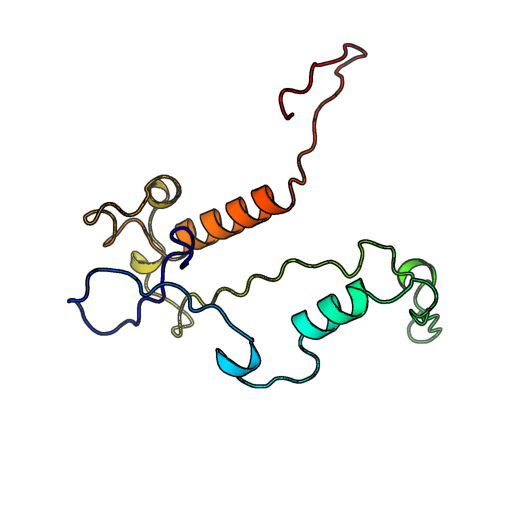26 1.649 -12.323 1.00 79.31 94 ASP A O 1
ATOM 727 N N . GLY A 1 95 ? 21.468 0.521 -13.613 1.00 76.19 95 GLY A N 1
ATOM 728 C CA . GLY A 1 95 ? 20.600 0.489 -14.799 1.00 76.19 95 GLY A CA 1
ATOM 729 C C . GLY A 1 95 ? 19.262 -0.241 -14.604 1.00 76.19 95 GLY A C 1
ATOM 730 O O . GLY A 1 95 ? 18.330 -0.027 -15.368 1.00 76.19 95 GLY A O 1
ATOM 731 N N . SER A 1 96 ? 19.123 -1.067 -13.562 1.00 72.81 96 SER A N 1
ATOM 732 C CA . SER A 1 96 ? 17.865 -1.762 -13.237 1.00 72.81 96 SER A CA 1
ATOM 733 C C . SER A 1 96 ? 16.885 -0.915 -12.415 1.00 72.81 96 SER A C 1
ATOM 735 O O . SER A 1 96 ? 15.707 -1.267 -12.289 1.00 72.81 96 SER A O 1
ATOM 737 N N . LEU A 1 97 ? 17.338 0.209 -11.846 1.00 79.38 97 LEU A N 1
ATOM 738 C CA . LEU A 1 97 ? 16.493 1.095 -11.040 1.00 79.38 97 LEU A CA 1
ATOM 739 C C . LEU A 1 97 ? 15.497 1.871 -11.906 1.00 79.38 97 LEU A C 1
ATOM 741 O O . LEU A 1 97 ? 14.372 2.109 -11.463 1.00 79.38 97 LEU A O 1
ATOM 745 N N . GLY A 1 98 ? 15.866 2.166 -13.156 1.00 80.06 98 GLY A N 1
ATOM 746 C CA . GLY A 1 98 ? 15.048 2.894 -14.127 1.00 80.06 98 GLY A CA 1
ATOM 747 C C . GLY A 1 98 ? 15.251 4.404 -14.062 1.00 80.06 98 GLY A C 1
ATOM 748 O O . GLY A 1 98 ? 16.194 4.898 -13.450 1.00 80.06 98 GLY A O 1
ATOM 749 N N . THR A 1 99 ? 14.345 5.154 -14.692 1.00 82.12 99 THR A N 1
ATOM 750 C CA . THR A 1 99 ? 14.412 6.624 -14.745 1.00 82.12 99 THR A CA 1
ATOM 751 C C . THR A 1 99 ? 13.105 7.261 -14.286 1.00 82.12 99 THR A C 1
ATOM 753 O O . THR A 1 99 ? 12.041 6.645 -14.344 1.00 82.12 99 THR A O 1
ATOM 756 N N . THR A 1 100 ? 13.151 8.538 -13.893 1.00 85.94 100 THR A N 1
ATOM 757 C CA . THR A 1 100 ? 11.954 9.317 -13.520 1.00 85.94 100 THR A CA 1
ATOM 758 C C . THR A 1 100 ? 10.915 9.361 -14.642 1.00 85.94 100 THR A C 1
ATOM 760 O O . THR A 1 100 ? 9.715 9.325 -14.383 1.00 85.94 100 THR A O 1
ATOM 763 N N . ARG A 1 101 ? 11.358 9.372 -15.907 1.00 81.94 101 ARG A N 1
ATOM 764 C CA . ARG A 1 101 ? 10.465 9.328 -17.076 1.00 81.94 101 ARG A CA 1
ATOM 765 C C . ARG A 1 101 ? 9.615 8.052 -17.092 1.00 81.94 101 ARG A C 1
ATOM 767 O O . ARG A 1 101 ? 8.463 8.103 -17.509 1.00 81.94 101 ARG A O 1
ATOM 774 N N . GLY A 1 102 ? 10.144 6.940 -16.580 1.00 77.25 102 GLY A N 1
ATOM 775 C CA . GLY A 1 102 ? 9.433 5.667 -16.478 1.00 77.25 102 GLY A CA 1
ATOM 776 C C . GLY A 1 102 ? 8.238 5.664 -15.521 1.00 77.25 102 GLY A C 1
ATOM 777 O O . GLY A 1 102 ? 7.489 4.692 -15.520 1.00 77.25 102 GLY A O 1
ATOM 778 N N . VAL A 1 103 ? 8.034 6.708 -14.707 1.00 82.06 103 VAL A N 1
ATOM 779 C CA . VAL A 1 103 ? 6.815 6.853 -13.887 1.00 82.06 103 VAL A CA 1
ATOM 780 C C . VAL A 1 103 ? 5.594 7.132 -14.770 1.00 82.06 103 VAL A C 1
ATOM 782 O O . VAL A 1 103 ? 4.508 6.646 -14.473 1.00 82.06 103 VAL A O 1
ATOM 785 N N . PHE A 1 104 ? 5.781 7.884 -15.860 1.00 78.38 104 PHE A N 1
ATOM 786 C CA . PHE A 1 104 ? 4.696 8.410 -16.697 1.00 78.38 104 PHE A CA 1
ATOM 787 C C . PHE A 1 104 ? 4.492 7.654 -18.011 1.00 78.38 104 PHE A C 1
ATOM 789 O O . PHE A 1 104 ? 3.496 7.874 -18.694 1.00 78.38 104 PHE A O 1
ATOM 796 N N . LEU A 1 105 ? 5.446 6.811 -18.402 1.00 68.56 105 LEU A N 1
ATOM 797 C CA . LEU A 1 105 ? 5.344 6.028 -19.626 1.00 68.56 105 LEU A CA 1
ATOM 798 C C . LEU A 1 105 ? 4.777 4.644 -19.319 1.00 68.56 105 LEU A C 1
ATOM 800 O O . LEU A 1 105 ? 5.379 3.878 -18.565 1.00 68.56 105 LEU A O 1
ATOM 804 N N . GLU A 1 106 ? 3.642 4.321 -19.939 1.00 57.41 106 GLU A N 1
ATOM 805 C CA . GLU A 1 106 ? 3.232 2.928 -20.112 1.00 57.41 106 GLU A CA 1
ATOM 806 C C . GLU A 1 106 ? 4.186 2.213 -21.075 1.00 57.41 106 GLU A C 1
ATOM 808 O O . GLU A 1 106 ? 4.905 2.850 -21.848 1.00 57.41 106 GLU A O 1
ATOM 813 N N . GLU A 1 107 ? 4.212 0.881 -20.988 1.00 58.03 107 GLU A N 1
ATOM 814 C CA . GLU A 1 107 ? 5.024 0.007 -21.831 1.00 58.03 107 GLU A CA 1
ATOM 815 C C . GLU A 1 107 ? 4.669 0.203 -23.316 1.00 58.03 107 GLU A C 1
ATOM 817 O O . GLU A 1 107 ? 3.839 -0.506 -23.873 1.00 58.03 107 GLU A O 1
ATOM 822 N N . SER A 1 108 ? 5.295 1.177 -23.981 1.00 48.25 108 SER A N 1
ATOM 823 C CA . SER A 1 108 ? 5.566 1.045 -25.406 1.00 48.25 108 SER A CA 1
ATOM 824 C C . SER A 1 108 ? 6.700 0.038 -25.542 1.00 48.25 108 SER A C 1
ATOM 826 O O . SER A 1 108 ? 7.635 0.065 -24.740 1.00 48.25 108 SER A O 1
ATOM 828 N N . ASP A 1 109 ? 6.632 -0.835 -26.541 1.00 49.53 109 ASP A N 1
ATOM 829 C CA . ASP A 1 109 ? 7.600 -1.921 -26.757 1.00 49.53 109 ASP A CA 1
ATOM 830 C C . ASP A 1 109 ? 9.075 -1.439 -26.769 1.00 49.53 109 ASP A C 1
ATOM 832 O O . ASP A 1 109 ? 9.981 -2.198 -26.433 1.00 49.53 109 ASP A O 1
ATOM 836 N N . ASP A 1 110 ? 9.308 -0.146 -27.033 1.00 46.56 110 ASP A N 1
ATOM 837 C CA . ASP A 1 110 ? 10.620 0.519 -27.007 1.00 46.56 110 ASP A CA 1
ATOM 838 C C . ASP A 1 110 ? 11.046 1.102 -25.634 1.00 46.56 110 ASP A C 1
ATOM 840 O O . ASP A 1 110 ? 12.231 1.325 -25.386 1.00 46.56 110 ASP A O 1
ATOM 844 N N . ALA A 1 111 ? 10.113 1.360 -24.707 1.00 45.31 111 ALA A N 1
ATOM 845 C CA . ALA A 1 111 ? 10.384 1.949 -23.382 1.00 45.31 111 ALA A CA 1
ATOM 846 C C . ALA A 1 111 ? 10.835 0.914 -22.330 1.00 45.31 111 ALA A C 1
ATOM 848 O O . ALA A 1 111 ? 11.244 1.274 -21.218 1.00 45.31 111 ALA A O 1
ATOM 849 N N . VAL A 1 112 ? 10.763 -0.370 -22.688 1.00 53.06 112 VAL A N 1
ATOM 850 C CA . VAL A 1 112 ? 10.984 -1.528 -21.812 1.00 53.06 112 VAL A CA 1
ATOM 851 C C . VAL A 1 112 ? 12.451 -1.686 -21.388 1.00 53.06 112 VAL A C 1
ATOM 853 O O . VAL A 1 112 ? 12.706 -2.265 -20.337 1.00 53.06 112 VAL A O 1
ATOM 856 N N . ALA A 1 113 ? 13.424 -1.144 -22.130 1.00 54.28 113 ALA A N 1
ATOM 857 C CA . ALA A 1 113 ? 14.832 -1.476 -21.886 1.00 54.28 113 ALA A CA 1
ATOM 858 C C . ALA A 1 113 ? 15.540 -0.628 -20.807 1.00 54.28 113 ALA A C 1
ATOM 860 O O . ALA A 1 113 ? 16.382 -1.165 -20.094 1.00 54.28 113 ALA A O 1
ATOM 861 N N . GLU A 1 114 ? 15.221 0.665 -20.658 1.00 58.25 114 GLU A N 1
ATOM 862 C CA . GLU A 1 114 ? 16.036 1.566 -19.808 1.00 58.25 114 GLU A CA 1
ATOM 863 C C . GLU A 1 114 ? 15.217 2.427 -18.829 1.00 58.25 114 GLU A C 1
ATOM 865 O O . GLU A 1 114 ? 15.685 2.784 -17.748 1.00 58.25 114 GLU A O 1
ATOM 870 N N . GLY A 1 115 ? 13.964 2.756 -19.164 1.00 66.38 115 GLY A N 1
ATOM 871 C CA . GLY A 1 115 ? 13.134 3.646 -18.344 1.00 66.38 115 GLY A CA 1
ATOM 872 C C . GLY A 1 115 ? 12.330 2.939 -17.251 1.00 66.38 115 GLY A C 1
ATOM 873 O O . GLY A 1 115 ? 12.116 3.513 -16.185 1.00 66.38 115 GLY A O 1
ATOM 874 N N . ASN A 1 116 ? 11.900 1.700 -17.497 1.00 71.75 116 ASN A N 1
ATOM 875 C CA . ASN A 1 116 ? 10.904 0.968 -16.703 1.00 71.75 116 ASN A CA 1
ATOM 876 C C . ASN A 1 116 ? 11.519 0.077 -15.595 1.00 71.75 116 ASN A C 1
ATOM 878 O O . ASN A 1 116 ? 11.204 -1.105 -15.467 1.00 71.75 116 ASN A O 1
ATOM 882 N N . GLY A 1 117 ? 12.438 0.630 -14.801 1.00 74.81 117 GLY A N 1
ATOM 883 C CA . GLY A 1 117 ? 13.136 -0.114 -13.744 1.00 74.81 117 GLY A CA 1
ATOM 884 C C . GLY A 1 117 ? 12.320 -0.340 -12.462 1.00 74.81 117 GLY A C 1
ATOM 885 O O . GLY A 1 117 ? 11.104 -0.144 -12.423 1.00 74.81 117 GLY A O 1
ATOM 886 N N . HIS A 1 118 ? 12.966 -0.810 -11.392 1.00 75.81 118 HIS A N 1
ATOM 887 C CA . HIS A 1 118 ? 12.299 -1.123 -10.115 1.00 75.81 118 HIS A CA 1
ATOM 888 C C . HIS A 1 118 ? 11.595 0.082 -9.475 1.00 75.81 118 HIS A C 1
ATOM 890 O O . HIS A 1 118 ? 10.480 -0.050 -8.976 1.00 75.81 118 HIS A O 1
ATOM 896 N N . VAL A 1 119 ? 12.218 1.262 -9.509 1.00 82.25 119 VAL A N 1
ATOM 897 C CA . VAL A 1 119 ? 11.701 2.468 -8.848 1.00 82.25 119 VAL A CA 1
ATOM 898 C C . VAL A 1 119 ? 10.368 2.934 -9.452 1.00 82.25 119 VAL A C 1
ATOM 900 O O . VAL A 1 119 ? 9.383 3.003 -8.714 1.00 82.25 119 VAL A O 1
ATOM 903 N N . PRO A 1 120 ? 10.263 3.215 -10.767 1.00 81.38 120 PRO A N 1
ATOM 904 C CA . PRO A 1 120 ? 9.015 3.708 -11.344 1.00 81.38 120 PRO A CA 1
ATOM 905 C C . PRO A 1 120 ? 7.864 2.692 -11.301 1.00 81.38 120 PRO A C 1
ATOM 907 O O . PRO A 1 120 ? 6.705 3.107 -11.256 1.00 81.38 120 PRO A O 1
ATOM 910 N N . ARG A 1 121 ? 8.153 1.382 -11.286 1.00 77.75 121 ARG A N 1
ATOM 911 C CA . ARG A 1 121 ? 7.135 0.332 -11.103 1.00 77.75 121 ARG A CA 1
ATOM 912 C C . ARG A 1 121 ? 6.557 0.343 -9.691 1.00 77.75 121 ARG A C 1
ATOM 914 O O . ARG A 1 121 ? 5.339 0.344 -9.531 1.00 77.75 121 ARG A O 1
ATOM 921 N N . ASN A 1 122 ? 7.412 0.445 -8.676 1.00 80.38 122 ASN A N 1
ATOM 922 C CA . ASN A 1 122 ? 6.967 0.502 -7.283 1.00 80.38 122 ASN A CA 1
ATOM 923 C C . ASN A 1 122 ? 6.169 1.775 -6.997 1.00 80.38 122 ASN A C 1
ATOM 925 O O . ASN A 1 122 ? 5.149 1.705 -6.321 1.00 80.38 122 ASN A O 1
ATOM 929 N N . ILE A 1 123 ? 6.575 2.912 -7.573 1.00 85.69 123 ILE A N 1
ATOM 930 C CA . ILE A 1 123 ? 5.810 4.163 -7.484 1.00 85.69 123 ILE A CA 1
ATOM 931 C C . ILE A 1 123 ? 4.397 3.969 -8.047 1.00 85.69 123 ILE A C 1
ATOM 933 O O . ILE A 1 123 ? 3.428 4.328 -7.387 1.00 85.69 123 ILE A O 1
ATOM 937 N N . ARG A 1 124 ? 4.255 3.359 -9.229 1.00 83.50 124 ARG A N 1
ATOM 938 C CA . ARG A 1 124 ? 2.939 3.095 -9.834 1.00 83.50 124 ARG A CA 1
ATOM 939 C C . ARG A 1 124 ? 2.082 2.137 -9.007 1.00 83.50 124 ARG A C 1
ATOM 941 O O . ARG A 1 124 ? 0.889 2.381 -8.866 1.00 83.50 124 ARG A O 1
ATOM 948 N N . LEU A 1 125 ? 2.676 1.102 -8.410 1.00 80.50 125 LEU A N 1
ATOM 949 C CA . LEU A 1 125 ? 1.971 0.218 -7.474 1.00 80.50 125 LEU A CA 1
ATOM 950 C C . LEU A 1 125 ? 1.477 0.977 -6.234 1.00 80.50 125 LEU A C 1
ATOM 952 O O . LEU A 1 125 ? 0.336 0.790 -5.820 1.00 80.50 125 LEU A O 1
ATOM 956 N N . SER A 1 126 ? 2.292 1.874 -5.674 1.00 84.38 126 SER A N 1
ATOM 957 C CA . SER A 1 126 ? 1.875 2.727 -4.555 1.00 84.38 126 SER A CA 1
ATOM 958 C C . SER A 1 126 ? 0.760 3.696 -4.949 1.00 84.38 126 SER A C 1
ATOM 960 O O . SER A 1 126 ? -0.192 3.855 -4.193 1.00 84.38 126 SER A O 1
ATOM 962 N N . LEU A 1 127 ? 0.837 4.307 -6.135 1.00 84.88 127 LEU A N 1
ATOM 963 C CA . LEU A 1 127 ? -0.223 5.178 -6.653 1.00 84.88 127 LEU A CA 1
ATOM 964 C C . LEU A 1 127 ? -1.533 4.408 -6.864 1.00 84.88 127 LEU A C 1
ATOM 966 O O . LEU A 1 127 ? -2.587 4.903 -6.489 1.00 84.88 127 LEU A O 1
ATOM 970 N N . LEU A 1 128 ? -1.470 3.173 -7.371 1.00 82.94 128 LEU A N 1
ATOM 971 C CA . LEU A 1 128 ? -2.634 2.290 -7.470 1.00 82.94 128 LEU A CA 1
ATOM 972 C C . LEU A 1 128 ? -3.232 1.972 -6.091 1.00 82.94 128 LEU A C 1
ATOM 974 O O . LEU A 1 128 ? -4.450 1.945 -5.944 1.00 82.94 128 LEU A O 1
ATOM 978 N N . ALA A 1 129 ? -2.393 1.727 -5.079 1.00 82.25 129 ALA A N 1
ATOM 979 C CA . ALA A 1 129 ? -2.859 1.489 -3.713 1.00 82.25 129 ALA A CA 1
ATOM 980 C C . ALA A 1 129 ? -3.582 2.716 -3.138 1.00 82.25 129 ALA A C 1
ATOM 982 O O . ALA A 1 129 ? -4.639 2.569 -2.528 1.00 82.25 129 ALA A O 1
ATOM 983 N N . LEU A 1 130 ? -3.024 3.913 -3.358 1.00 82.81 130 LEU A N 1
ATOM 984 C CA . LEU A 1 130 ? -3.636 5.183 -2.963 1.00 82.81 130 LEU A CA 1
ATOM 985 C C . LEU A 1 130 ? -4.974 5.399 -3.671 1.00 82.81 130 LEU A C 1
ATOM 987 O O . LEU A 1 130 ? -5.944 5.758 -3.016 1.00 82.81 130 LEU A O 1
ATOM 991 N N . GLU A 1 131 ? -5.046 5.114 -4.970 1.00 83.00 131 GLU A N 1
ATOM 992 C CA . GLU A 1 131 ? -6.286 5.208 -5.744 1.00 83.00 131 GLU A CA 1
ATOM 993 C C . GLU A 1 131 ? -7.354 4.227 -5.247 1.00 83.00 131 GLU A C 1
ATOM 995 O O . GLU A 1 131 ? -8.532 4.555 -5.199 1.00 83.00 131 GLU A O 1
ATOM 1000 N N . LEU A 1 132 ? -6.959 3.022 -4.828 1.00 81.94 132 LEU A N 1
ATOM 1001 C CA . LEU A 1 132 ? -7.898 2.015 -4.335 1.00 81.94 132 LEU A CA 1
ATOM 1002 C C . LEU A 1 132 ? -8.512 2.392 -2.981 1.00 81.94 132 LEU A C 1
ATOM 1004 O O . LEU A 1 132 ? -9.690 2.125 -2.747 1.00 81.94 132 LEU A O 1
ATOM 1008 N N . VAL A 1 133 ? -7.712 2.953 -2.070 1.00 79.50 133 VAL A N 1
ATOM 1009 C CA . VAL A 1 133 ? -8.170 3.310 -0.714 1.00 79.50 133 VAL A CA 1
ATOM 1010 C C . VAL A 1 133 ? -8.704 4.736 -0.616 1.00 79.50 133 VAL A C 1
ATOM 1012 O O . VAL A 1 133 ? -9.278 5.081 0.414 1.00 79.50 133 VAL A O 1
ATOM 1015 N N . GLN A 1 134 ? -8.522 5.538 -1.670 1.00 82.31 134 GLN A N 1
ATOM 1016 C CA . GLN A 1 134 ? -8.990 6.919 -1.805 1.00 82.31 134 GLN A CA 1
ATOM 1017 C C . GLN A 1 134 ? -8.819 7.758 -0.524 1.00 82.31 134 GLN A C 1
ATOM 1019 O O . GLN A 1 134 ? -9.781 8.369 -0.056 1.00 82.31 134 GLN A O 1
ATOM 1024 N N . PRO A 1 135 ? -7.621 7.822 0.094 1.00 76.88 135 PRO A N 1
ATOM 1025 C CA . PRO A 1 135 ? -7.418 8.542 1.344 1.00 76.88 135 PRO A CA 1
ATOM 1026 C C . PRO A 1 135 ? -7.232 10.040 1.057 1.00 76.88 135 PRO A C 1
ATOM 1028 O O . PRO A 1 135 ? -6.304 10.669 1.569 1.00 76.88 135 PRO A O 1
ATOM 1031 N N . TYR A 1 136 ? -8.034 10.602 0.155 1.00 78.00 136 TYR A N 1
ATOM 1032 C CA . TYR A 1 136 ? -7.908 11.993 -0.241 1.00 78.00 136 TYR A CA 1
ATOM 1033 C C . TYR A 1 136 ? -8.363 12.879 0.915 1.00 78.00 136 TYR A C 1
ATOM 1035 O O . TYR A 1 136 ? -9.401 12.655 1.535 1.00 78.00 136 TYR A O 1
ATOM 1043 N N . ALA A 1 137 ? -7.561 13.895 1.209 1.00 73.50 137 ALA A N 1
ATOM 1044 C CA . ALA A 1 137 ? -7.983 14.994 2.053 1.00 73.50 137 ALA A CA 1
ATOM 1045 C C . ALA A 1 137 ? -8.458 16.120 1.136 1.00 73.50 137 ALA A C 1
ATOM 1047 O O . ALA A 1 137 ? -7.695 16.555 0.272 1.00 73.50 137 ALA A O 1
ATOM 1048 N N . SER A 1 138 ? -9.682 16.603 1.336 1.00 77.38 138 SER A N 1
ATOM 1049 C CA . SER A 1 138 ? -10.172 17.799 0.659 1.00 77.38 138 SER A CA 1
ATOM 1050 C C . SER A 1 138 ? -10.097 19.012 1.58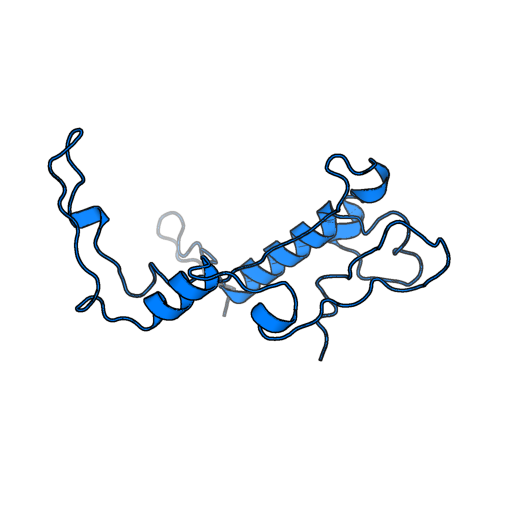2 1.00 77.38 138 SER A C 1
ATOM 1052 O O . SER A 1 138 ? -10.364 18.950 2.787 1.00 77.38 138 SER A O 1
ATOM 1054 N N . VAL A 1 139 ? -9.677 20.145 1.016 1.00 81.00 139 VAL A N 1
ATOM 1055 C CA . VAL A 1 139 ? -9.724 21.429 1.716 1.00 81.00 139 VAL A CA 1
ATOM 1056 C C . VAL A 1 139 ? -11.127 21.984 1.533 1.00 81.00 139 VAL A C 1
ATOM 1058 O O . VAL A 1 139 ? -11.448 22.545 0.495 1.00 81.00 139 VAL A O 1
ATOM 1061 N N . VAL A 1 140 ? -11.962 21.838 2.557 1.00 86.81 140 VAL A N 1
ATOM 1062 C CA . VAL A 1 140 ? -13.366 22.276 2.507 1.00 86.81 140 VAL A CA 1
ATOM 1063 C C . VAL A 1 140 ? -13.542 23.779 2.736 1.00 86.81 140 VAL A C 1
ATOM 1065 O O . VAL A 1 140 ? -14.581 24.342 2.394 1.00 86.81 140 VAL A O 1
ATOM 1068 N N . SER A 1 141 ? -12.545 24.455 3.319 1.00 88.88 141 SER A N 1
ATOM 1069 C CA . SER A 1 141 ? -12.595 25.901 3.541 1.00 88.88 141 SER A CA 1
ATOM 1070 C C . SER A 1 141 ? -11.230 26.532 3.791 1.00 88.88 141 SER A C 1
ATOM 1072 O O . SER A 1 141 ? -10.367 25.905 4.406 1.00 88.88 141 SER A O 1
ATOM 1074 N N . VAL A 1 142 ? -11.087 27.808 3.433 1.00 89.62 142 VAL A N 1
ATOM 1075 C CA . VAL A 1 142 ? -9.972 28.678 3.844 1.00 89.62 142 VAL A CA 1
ATOM 1076 C C . VAL A 1 142 ? -10.563 29.977 4.389 1.00 89.62 142 VAL A C 1
ATOM 1078 O O . VAL A 1 142 ? -11.394 30.593 3.729 1.00 89.62 142 VAL A O 1
ATOM 1081 N N . ASP A 1 143 ? -10.192 30.363 5.612 1.00 90.62 143 ASP A N 1
ATOM 1082 C CA . ASP A 1 143 ? -10.669 31.588 6.282 1.00 90.62 143 ASP A CA 1
ATOM 1083 C C . ASP A 1 143 ? -12.203 31.764 6.282 1.00 90.62 143 ASP A C 1
ATOM 1085 O O . ASP A 1 143 ? -12.738 32.862 6.138 1.00 90.62 143 ASP A O 1
ATOM 1089 N N . GLY A 1 144 ? -12.935 30.656 6.434 1.00 86.44 144 GLY A N 1
ATOM 1090 C CA . GLY A 1 144 ? -14.403 30.644 6.446 1.00 86.44 144 GLY A CA 1
ATOM 1091 C C . GLY A 1 144 ? -15.061 30.702 5.063 1.00 86.44 144 GLY A C 1
ATOM 1092 O O . GLY A 1 144 ? -16.286 30.627 4.976 1.00 86.44 144 GLY A O 1
ATOM 1093 N N . VAL A 1 145 ? -14.284 30.781 3.981 1.00 90.12 145 VAL A N 1
ATOM 1094 C CA . VAL A 1 145 ? -14.783 30.620 2.612 1.00 90.12 145 VAL A CA 1
ATOM 1095 C C . VAL A 1 145 ? -14.833 29.134 2.287 1.00 90.12 145 VAL A C 1
ATOM 1097 O O . VAL A 1 145 ? -13.795 28.476 2.263 1.00 90.12 145 VAL A O 1
ATOM 1100 N N . ALA A 1 146 ? -16.033 28.607 2.048 1.00 88.19 146 ALA A N 1
ATOM 1101 C CA . ALA A 1 146 ? -16.218 27.226 1.616 1.00 88.19 146 ALA A CA 1
ATOM 1102 C C . ALA A 1 146 ? -15.680 27.030 0.192 1.00 88.19 146 ALA A C 1
ATOM 1104 O O . ALA A 1 146 ? -15.964 27.832 -0.701 1.00 88.19 146 ALA A O 1
ATOM 1105 N N . LEU A 1 147 ? -14.925 25.957 -0.014 1.00 83.88 147 LEU A N 1
ATOM 1106 C CA . LEU A 1 147 ? -14.448 25.532 -1.325 1.00 83.88 147 LEU A CA 1
ATOM 1107 C C . LEU A 1 147 ? -15.315 24.361 -1.799 1.00 83.88 147 LEU A C 1
ATOM 1109 O O . LEU A 1 147 ? -15.682 23.496 -1.005 1.00 83.88 147 LEU A O 1
ATOM 1113 N N . GLY A 1 148 ? -15.688 24.364 -3.079 1.00 77.75 148 GLY A N 1
ATOM 1114 C CA . GLY A 1 148 ? -16.361 23.217 -3.685 1.00 77.75 148 GLY A CA 1
ATOM 1115 C C . GLY A 1 148 ? -15.365 22.077 -3.865 1.00 77.75 148 GLY A C 1
ATOM 1116 O O . GLY A 1 148 ? -14.278 22.317 -4.383 1.00 77.75 148 GLY A O 1
ATOM 1117 N N . ASP A 1 149 ? -15.736 20.877 -3.425 1.00 67.81 149 ASP A N 1
ATOM 1118 C CA . ASP A 1 149 ? -14.935 19.672 -3.645 1.00 67.81 149 ASP A CA 1
ATOM 1119 C C . ASP A 1 149 ? -15.048 19.259 -5.122 1.00 67.81 149 ASP A C 1
ATOM 1121 O O . ASP A 1 149 ? -16.151 19.212 -5.675 1.00 67.81 149 ASP A O 1
ATOM 1125 N N . ASP A 1 150 ? -13.918 19.014 -5.777 1.00 65.38 150 ASP A N 1
ATOM 1126 C CA . ASP A 1 150 ? -13.829 18.549 -7.164 1.00 65.38 150 ASP A CA 1
ATOM 1127 C C . ASP A 1 150 ? -13.679 17.023 -7.268 1.00 65.38 150 ASP A C 1
ATOM 1129 O O . ASP A 1 150 ? -13.665 16.475 -8.372 1.00 65.38 150 ASP A O 1
ATOM 1133 N N . VAL A 1 151 ? -13.634 16.331 -6.124 1.00 60.16 151 VAL A N 1
ATOM 1134 C CA . VAL A 1 151 ? -13.568 14.872 -6.026 1.00 60.16 151 VAL A CA 1
ATOM 1135 C C . VAL A 1 151 ? -14.961 14.325 -5.683 1.00 60.16 151 VAL A C 1
ATOM 1137 O O . VAL A 1 151 ? -15.362 14.298 -4.520 1.00 60.16 151 VAL A O 1
ATOM 1140 N N . ALA A 1 152 ? -15.719 13.915 -6.705 1.00 51.88 152 ALA A N 1
ATOM 1141 C CA . ALA A 1 152 ? -17.019 13.241 -6.582 1.00 51.88 152 ALA A CA 1
ATOM 1142 C C . ALA A 1 152 ? -17.006 11.870 -7.266 1.00 51.88 152 ALA A C 1
ATOM 1144 O O . ALA A 1 152 ? -16.417 11.769 -8.368 1.00 51.88 152 ALA A O 1
#

Secondary structure (DSSP, 8-state):
---SSS-EE--SS-TT--SPEEPP-S-HHHHT---TT-HHHHHHHHHHS-TTTSPPP---GGG---GGGGPPPTTTT----------SSSS--GGGT--GGGGT----TTTTTTT--HHHHHHHHHHHHHHHH--PPP--EETTEEPPP---

Foldseek 3Di:
DFDLQLFADDDPDDPDDQGHDTDDDDDCCVRPHDDPPPLVVQLVVVLPDDLVPQDQDFDPPPPTDDSVVSRDDNCNSHDDDDDDDQDPDPDDDPQQQADPVLLPDRDDSVRPRRHPHPNSSVVSVVVVVCVVVVPDDDDQDDPPHGDDDPPD

pLDDT: mean 71.97, std 15.71, range [31.56, 93.31]

Sequence (152 aa):
GYSRYGGGWSSDAVASVPGSRPYTTGPMNDLVYHVRGGFEDWAYAGSWDSPLTSVRCDPVEYGGYERGRTEYGNGTLRAFNMLVETSNRKIPGDGSLGTTRGVFLEESDDAVAEGNGHVPRNIRLSLLALELVQPYASVVSVDGVALGDDVA

Organism: NCBI:txid2749911

Radius of gyration: 21.62 Å; chains: 1; bounding box: 40×54×61 Å